Protein AF-A0A6C0L9A8-F1 (afdb_monomer_lite)

Radius of gyration: 15.11 Å; chains: 1; bounding box: 34×36×37 Å

Structure (mmCIF, N/CA/C/O backbone):
data_AF-A0A6C0L9A8-F1
#
_entry.id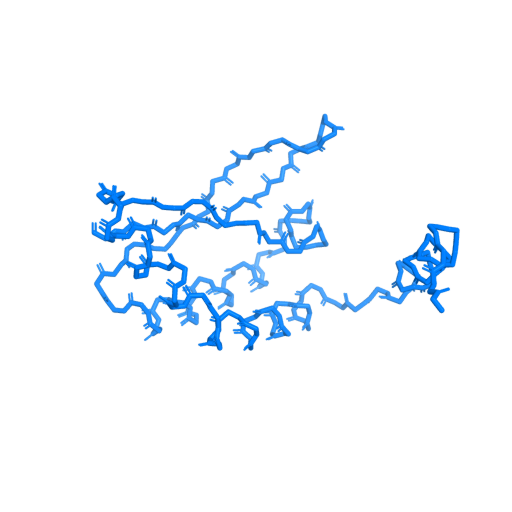   AF-A0A6C0L9A8-F1
#
loop_
_atom_site.group_PDB
_atom_site.id
_atom_site.type_symbol
_atom_site.label_atom_id
_atom_site.label_alt_id
_atom_site.label_comp_id
_atom_site.label_asym_id
_atom_site.label_entity_id
_atom_site.label_seq_id
_atom_site.pdbx_PDB_ins_code
_atom_site.Cartn_x
_atom_site.Cartn_y
_atom_site.Cartn_z
_atom_site.occupancy
_atom_site.B_iso_or_equiv
_atom_site.auth_seq_id
_atom_site.auth_comp_id
_atom_site.auth_asym_id
_atom_site.auth_atom_id
_atom_site.pdbx_PDB_model_num
ATOM 1 N N . MET A 1 1 ? 1.595 28.000 -14.868 1.00 50.44 1 MET A N 1
ATOM 2 C CA . MET A 1 1 ? 0.606 26.902 -14.863 1.00 50.44 1 MET A CA 1
ATOM 3 C C . MET A 1 1 ? 1.173 25.842 -15.790 1.00 50.44 1 MET A C 1
ATOM 5 O O . MET A 1 1 ? 1.415 26.185 -16.938 1.00 50.44 1 MET A O 1
ATOM 9 N N . LEU A 1 2 ? 1.516 24.651 -15.292 1.00 57.09 2 LEU A N 1
ATOM 10 C CA . LEU A 1 2 ? 2.045 23.572 -16.140 1.00 57.09 2 LEU A CA 1
ATOM 11 C C . LEU A 1 2 ? 0.894 23.005 -16.973 1.00 57.09 2 LEU A C 1
ATOM 13 O O . LEU A 1 2 ? -0.166 22.707 -16.418 1.00 57.09 2 LEU A O 1
ATOM 17 N N . ASN A 1 3 ? 1.074 22.910 -18.288 1.00 77.62 3 ASN A N 1
ATOM 18 C CA . ASN A 1 3 ? 0.064 22.342 -19.176 1.00 77.62 3 ASN A CA 1
ATOM 19 C C . ASN A 1 3 ? 0.181 20.799 -19.211 1.00 77.62 3 ASN A C 1
ATOM 21 O O . ASN A 1 3 ? 1.115 20.204 -18.669 1.00 77.62 3 ASN A O 1
ATOM 25 N N . ALA A 1 4 ? -0.792 20.122 -19.826 1.00 73.06 4 ALA A N 1
ATOM 26 C CA . ALA A 1 4 ? -0.825 18.657 -19.882 1.00 73.06 4 ALA A CA 1
ATOM 27 C C . ALA A 1 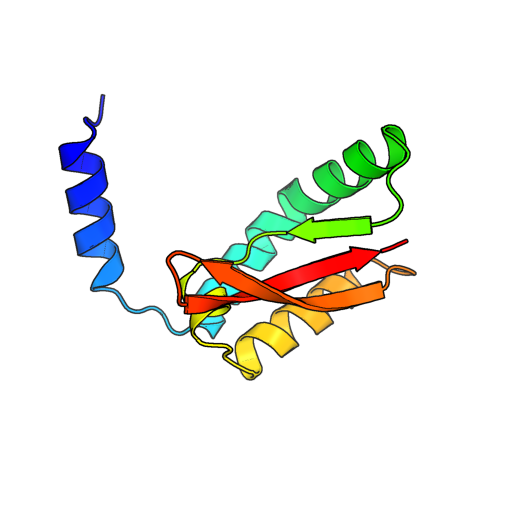4 ? 0.380 18.038 -20.624 1.00 73.06 4 ALA A C 1
ATOM 29 O O . ALA A 1 4 ? 0.711 16.874 -20.403 1.00 73.06 4 ALA A O 1
ATOM 30 N N . GLU A 1 5 ? 1.034 18.798 -21.498 1.00 74.88 5 GLU A N 1
ATOM 31 C CA . GLU A 1 5 ? 2.204 18.375 -22.266 1.00 74.88 5 GLU A CA 1
ATOM 32 C C . GLU A 1 5 ? 3.495 18.509 -21.443 1.00 74.88 5 GLU A C 1
ATOM 34 O O . GLU A 1 5 ? 4.323 17.595 -21.442 1.00 74.88 5 GLU A O 1
ATOM 39 N N . ASP A 1 6 ? 3.601 19.561 -20.630 1.00 73.88 6 ASP A N 1
ATOM 40 C CA . ASP A 1 6 ? 4.670 19.739 -19.646 1.00 73.88 6 ASP A CA 1
ATOM 41 C C . ASP A 1 6 ? 4.634 18.612 -18.605 1.00 73.88 6 ASP A C 1
ATOM 43 O O . ASP A 1 6 ? 5.659 18.003 -18.303 1.00 73.88 6 ASP A O 1
ATOM 47 N N . LEU A 1 7 ? 3.438 18.257 -18.116 1.00 65.12 7 LEU A N 1
ATOM 48 C CA . LEU A 1 7 ? 3.249 17.134 -17.189 1.00 65.12 7 LEU A CA 1
ATOM 49 C C . LEU A 1 7 ? 3.640 15.794 -17.820 1.00 65.12 7 LEU A C 1
ATOM 51 O O . LEU A 1 7 ? 4.282 14.971 -17.173 1.00 65.12 7 LEU A O 1
ATOM 55 N N . ARG A 1 8 ? 3.305 15.569 -19.097 1.00 66.69 8 ARG A N 1
ATOM 56 C CA . ARG A 1 8 ? 3.736 14.364 -19.826 1.00 66.69 8 ARG A CA 1
ATOM 57 C C . ARG A 1 8 ? 5.248 14.312 -20.005 1.00 66.69 8 ARG A C 1
ATOM 59 O O . ARG A 1 8 ? 5.816 13.226 -19.960 1.00 66.69 8 ARG A O 1
ATOM 66 N N . THR A 1 9 ? 5.888 15.456 -20.211 1.00 67.25 9 THR A N 1
ATOM 67 C CA . THR A 1 9 ? 7.337 15.551 -20.416 1.00 67.25 9 THR A CA 1
ATOM 68 C C . THR A 1 9 ? 8.091 15.320 -19.112 1.00 67.25 9 THR A C 1
ATOM 70 O O . THR A 1 9 ? 9.023 14.522 -19.091 1.00 67.25 9 THR A O 1
ATOM 73 N N . ILE A 1 10 ? 7.625 15.914 -18.011 1.00 62.91 10 ILE A N 1
ATOM 74 C CA . ILE A 1 10 ? 8.142 15.658 -16.661 1.00 62.91 10 ILE A CA 1
ATOM 75 C C . ILE A 1 10 ? 7.954 14.183 -16.291 1.00 62.91 10 ILE A C 1
ATOM 77 O O . ILE A 1 10 ? 8.899 13.541 -15.847 1.00 62.91 10 ILE A O 1
ATOM 81 N N . ASN A 1 11 ? 6.778 13.606 -16.555 1.00 57.78 11 ASN A N 1
ATOM 82 C CA . ASN A 1 11 ? 6.536 12.186 -16.293 1.00 57.78 11 ASN A CA 1
ATOM 83 C C . ASN A 1 11 ? 7.428 11.273 -17.144 1.00 57.78 11 ASN A C 1
ATOM 85 O O . ASN A 1 11 ? 7.893 10.257 -16.645 1.00 57.78 11 ASN A O 1
ATOM 89 N N . LYS A 1 12 ? 7.709 11.624 -18.406 1.00 55.41 12 LYS A N 1
ATOM 90 C CA . LYS A 1 12 ? 8.649 10.869 -19.252 1.00 55.41 12 LYS A CA 1
ATOM 91 C C . LYS A 1 12 ? 10.099 10.992 -18.783 1.00 55.41 12 LYS A C 1
ATOM 93 O O . LYS A 1 12 ? 10.828 10.012 -18.868 1.00 55.41 12 LYS A O 1
ATOM 98 N N . ALA A 1 13 ? 10.509 12.169 -18.311 1.00 52.84 13 ALA A N 1
ATOM 99 C CA . ALA A 1 13 ? 11.844 12.390 -17.761 1.00 52.84 13 ALA A CA 1
ATOM 100 C C . ALA A 1 13 ? 12.039 11.626 -16.441 1.00 52.84 13 ALA A C 1
ATOM 102 O O . ALA A 1 13 ? 13.059 10.970 -16.271 1.00 52.84 13 ALA A O 1
ATOM 103 N N . ASN A 1 14 ? 11.029 11.619 -15.567 1.00 54.91 14 ASN A N 1
ATOM 104 C CA . ASN A 1 14 ? 11.043 10.847 -14.323 1.00 54.91 14 ASN A CA 1
ATOM 105 C C . ASN A 1 14 ? 10.934 9.335 -14.571 1.00 54.91 14 ASN A C 1
ATOM 107 O O . ASN A 1 14 ? 11.551 8.560 -13.859 1.00 54.91 14 ASN A O 1
ATOM 111 N N . ALA A 1 15 ? 10.216 8.897 -15.610 1.00 51.59 15 ALA A N 1
ATOM 112 C CA . ALA A 1 15 ? 10.156 7.482 -15.989 1.00 51.59 15 ALA A CA 1
ATOM 113 C C . ALA A 1 15 ? 11.499 6.927 -16.510 1.00 51.59 15 ALA A C 1
ATOM 115 O O . ALA A 1 15 ? 11.663 5.711 -16.586 1.00 51.59 15 ALA A O 1
ATOM 116 N N . ALA A 1 16 ? 12.445 7.795 -16.891 1.00 51.47 16 ALA A N 1
ATOM 117 C CA . ALA A 1 16 ? 13.813 7.406 -17.236 1.00 51.47 16 ALA A CA 1
ATOM 118 C C . ALA A 1 16 ? 14.736 7.323 -16.004 1.00 51.47 16 ALA A C 1
ATOM 120 O O . ALA A 1 16 ? 15.813 6.736 -16.094 1.00 51.47 16 ALA A O 1
ATOM 121 N N . ASP A 1 17 ? 14.308 7.880 -14.868 1.00 50.03 17 ASP A N 1
ATOM 122 C CA . ASP A 1 17 ? 14.984 7.792 -13.579 1.00 50.03 17 ASP A CA 1
ATOM 123 C C . ASP A 1 17 ? 14.373 6.610 -12.816 1.00 50.03 17 ASP A C 1
ATOM 125 O O . ASP A 1 17 ? 13.436 6.740 -12.030 1.00 50.03 17 ASP A O 1
ATOM 129 N N . THR A 1 18 ? 14.815 5.395 -13.144 1.00 60.38 18 THR A N 1
ATOM 130 C CA . THR A 1 18 ? 14.305 4.185 -12.493 1.00 60.38 18 THR A CA 1
ATOM 131 C C . THR A 1 18 ? 14.894 4.083 -11.091 1.00 60.38 18 THR A C 1
ATOM 133 O O . THR A 1 18 ? 15.863 3.351 -10.871 1.00 60.38 18 THR A O 1
ATOM 136 N N . SER A 1 19 ? 14.325 4.818 -10.135 1.00 65.38 19 SER A N 1
ATOM 137 C CA . SER A 1 19 ? 14.562 4.526 -8.725 1.00 65.38 19 SER A CA 1
ATOM 138 C C . SER A 1 19 ? 14.188 3.059 -8.465 1.00 65.38 19 SER A C 1
ATOM 140 O O . SER A 1 19 ? 13.149 2.596 -8.951 1.00 65.38 19 SER A O 1
ATOM 142 N N . PRO A 1 20 ? 15.017 2.294 -7.739 1.00 81.62 20 PRO A N 1
ATOM 143 C CA . PRO A 1 20 ? 14.676 0.941 -7.332 1.00 81.62 20 PRO A CA 1
ATOM 144 C C . PRO A 1 20 ? 13.288 0.890 -6.665 1.00 81.62 20 PRO A C 1
ATOM 146 O O . PRO A 1 20 ? 12.949 1.806 -5.912 1.00 81.62 20 PRO A O 1
ATOM 149 N N . PRO A 1 21 ? 12.494 -0.182 -6.861 1.00 85.06 21 PRO A N 1
ATOM 150 C CA . PRO A 1 21 ? 11.181 -0.331 -6.221 1.00 85.06 21 PRO A CA 1
ATOM 151 C C . PRO A 1 21 ? 11.197 -0.124 -4.700 1.00 85.06 21 PRO A C 1
ATOM 153 O O . PRO A 1 21 ? 10.204 0.316 -4.124 1.00 85.06 21 PRO A O 1
ATOM 156 N N . LEU A 1 22 ? 12.331 -0.410 -4.054 1.00 88.38 22 LEU A N 1
ATOM 157 C CA . LEU A 1 22 ? 12.539 -0.201 -2.624 1.00 88.38 22 LEU A CA 1
ATOM 158 C C . LEU A 1 22 ? 12.513 1.288 -2.234 1.00 88.38 22 LEU A C 1
ATOM 160 O O . LEU A 1 22 ? 11.783 1.657 -1.319 1.00 88.38 22 LEU A O 1
ATOM 164 N N . ASP A 1 23 ? 13.231 2.146 -2.959 1.00 89.62 23 ASP A N 1
ATOM 165 C CA . ASP A 1 23 ? 13.294 3.589 -2.683 1.00 89.62 23 ASP A CA 1
ATOM 166 C C . ASP A 1 23 ? 11.920 4.240 -2.910 1.00 89.62 23 ASP A C 1
ATOM 168 O O . ASP A 1 23 ? 11.459 5.084 -2.136 1.00 89.62 23 ASP A O 1
ATOM 172 N N . ILE A 1 24 ? 11.211 3.784 -3.950 1.00 90.94 24 ILE A N 1
ATOM 173 C CA . ILE A 1 24 ? 9.831 4.198 -4.230 1.00 90.94 24 ILE A CA 1
ATOM 174 C C . ILE A 1 24 ? 8.907 3.775 -3.077 1.00 90.94 24 ILE A C 1
ATOM 176 O O . ILE A 1 24 ? 8.038 4.549 -2.665 1.00 90.94 24 ILE A O 1
ATOM 180 N N . ALA A 1 25 ? 9.098 2.572 -2.527 1.00 93.38 25 ALA A N 1
ATOM 181 C CA . ALA A 1 25 ? 8.298 2.067 -1.417 1.00 93.38 25 ALA A CA 1
ATOM 182 C C . ALA A 1 25 ? 8.517 2.887 -0.141 1.00 93.38 25 ALA A C 1
ATOM 184 O O . ALA A 1 25 ? 7.545 3.208 0.542 1.00 93.38 25 ALA A O 1
ATOM 185 N N . GLU A 1 26 ? 9.756 3.279 0.160 1.00 93.06 26 GLU A N 1
ATOM 186 C CA . GLU A 1 26 ? 10.073 4.158 1.291 1.00 93.06 26 GLU A CA 1
ATOM 187 C C . GLU A 1 26 ? 9.403 5.531 1.150 1.00 93.06 26 GLU A C 1
ATOM 189 O O . GLU A 1 26 ? 8.738 6.005 2.077 1.00 93.06 26 GLU A O 1
ATOM 194 N N . GLY A 1 27 ? 9.502 6.146 -0.033 1.00 92.12 27 GLY A N 1
ATOM 195 C CA . GLY A 1 27 ? 8.845 7.421 -0.317 1.00 92.12 27 GLY A CA 1
ATOM 196 C C . GLY A 1 27 ? 7.319 7.339 -0.209 1.00 92.12 27 GLY A C 1
ATOM 197 O O . GLY A 1 27 ? 6.678 8.219 0.378 1.00 92.12 27 GLY A O 1
ATOM 198 N N . TRP A 1 28 ? 6.724 6.263 -0.728 1.00 93.50 28 TRP A N 1
ATOM 199 C CA . T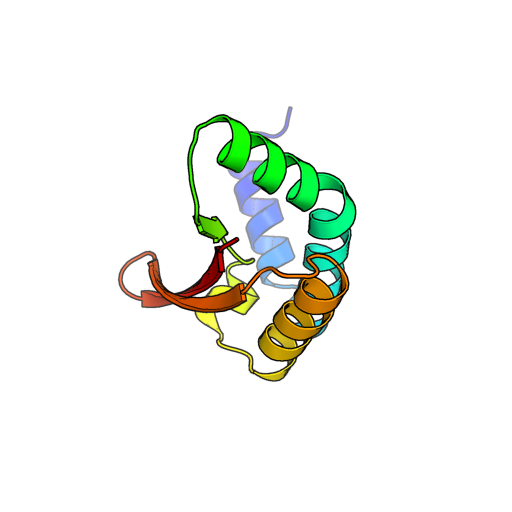RP A 1 28 ? 5.287 6.021 -0.623 1.00 93.50 28 TRP A CA 1
ATOM 200 C C . TRP A 1 28 ? 4.844 5.778 0.826 1.00 93.50 28 TRP A C 1
ATOM 202 O O . TRP A 1 28 ? 3.829 6.328 1.253 1.00 93.50 28 TRP A O 1
ATOM 212 N N . LEU A 1 29 ? 5.621 5.030 1.614 1.00 94.56 29 LEU A N 1
ATOM 213 C CA . LEU A 1 29 ? 5.344 4.793 3.033 1.00 94.56 29 LEU A CA 1
ATOM 214 C C . LEU A 1 29 ? 5.379 6.087 3.849 1.00 94.56 29 LEU A C 1
ATOM 216 O O . LEU A 1 29 ? 4.481 6.316 4.655 1.00 94.56 29 LEU A O 1
ATOM 220 N N . PHE A 1 30 ? 6.345 6.972 3.594 1.00 92.75 30 PHE A N 1
ATOM 221 C CA . PHE A 1 30 ? 6.398 8.288 4.237 1.00 92.75 30 PHE A CA 1
ATOM 222 C C . PHE A 1 30 ? 5.163 9.143 3.921 1.00 92.75 30 PHE A C 1
ATOM 224 O O . PHE A 1 30 ? 4.646 9.873 4.772 1.00 92.75 30 PHE A O 1
ATOM 231 N N . TRP A 1 31 ? 4.658 9.059 2.687 1.00 90.81 31 TRP A N 1
ATOM 232 C CA . TRP A 1 31 ? 3.390 9.687 2.327 1.00 90.81 31 TRP A CA 1
ATOM 233 C C . TRP A 1 31 ? 2.203 9.033 3.052 1.00 90.81 31 TRP A C 1
ATOM 235 O O . TRP A 1 31 ? 1.339 9.750 3.573 1.00 90.81 31 TRP A O 1
ATOM 245 N N . PHE A 1 32 ? 2.170 7.698 3.123 1.00 92.00 32 PHE A N 1
ATOM 246 C CA . PHE A 1 32 ? 1.095 6.947 3.766 1.00 92.00 32 PHE A CA 1
ATOM 247 C C . PHE A 1 32 ? 1.020 7.245 5.263 1.00 92.00 32 PHE A C 1
ATOM 249 O O . PHE A 1 32 ? -0.062 7.502 5.776 1.00 92.00 32 PHE A O 1
ATOM 256 N N . GLU A 1 33 ? 2.145 7.304 5.966 1.00 89.31 33 GLU A N 1
ATOM 257 C CA . GLU A 1 33 ? 2.178 7.643 7.391 1.00 89.31 33 GLU A CA 1
ATOM 258 C C . GLU A 1 33 ? 1.523 9.008 7.665 1.00 89.31 33 GLU A C 1
ATOM 260 O O . GLU A 1 33 ? 0.775 9.181 8.623 1.00 89.31 33 GLU A O 1
ATOM 265 N N . LYS A 1 34 ? 1.717 9.976 6.764 1.00 85.62 34 LYS A N 1
ATOM 266 C CA . LYS A 1 34 ? 1.155 11.325 6.913 1.00 85.62 34 LYS A CA 1
ATOM 267 C C . LYS A 1 34 ? -0.316 11.447 6.526 1.00 85.62 34 LYS A C 1
ATOM 269 O O . LYS A 1 34 ? -0.974 12.391 6.966 1.00 85.62 34 LYS A O 1
ATOM 274 N N . ARG A 1 35 ? -0.819 10.598 5.624 1.00 84.56 35 ARG A N 1
ATOM 275 C CA . ARG A 1 35 ? -2.1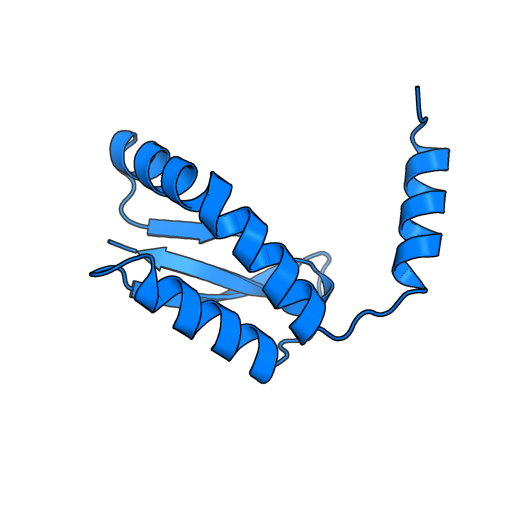44 10.786 4.992 1.00 84.56 35 ARG A CA 1
ATOM 276 C C . ARG A 1 35 ? -3.037 9.547 4.979 1.00 84.56 35 ARG A C 1
ATOM 278 O O . ARG A 1 35 ? -4.257 9.695 5.013 1.00 84.56 35 ARG A O 1
ATOM 285 N N . GLY A 1 36 ? -2.455 8.357 4.947 1.00 80.44 36 GLY A N 1
ATOM 286 C CA . GLY A 1 36 ? -3.143 7.069 4.898 1.00 80.44 36 GLY A CA 1
ATOM 287 C C . GLY A 1 36 ? -4.025 6.813 6.118 1.00 80.44 36 GLY A C 1
ATOM 288 O O . GLY A 1 36 ? -5.156 6.368 5.958 1.00 80.44 36 GLY A O 1
ATOM 289 N N . GLU A 1 37 ? -3.593 7.201 7.322 1.00 80.06 37 GLU A N 1
ATOM 290 C CA . GLU A 1 37 ? -4.413 7.034 8.533 1.00 80.06 37 GLU A CA 1
ATOM 291 C C . GLU A 1 37 ? -5.746 7.799 8.441 1.00 80.06 37 GLU A C 1
ATOM 293 O O . GLU A 1 37 ? -6.803 7.292 8.824 1.00 80.06 37 GLU A O 1
ATOM 298 N N . ARG A 1 38 ? -5.730 9.016 7.880 1.00 87.06 38 ARG A N 1
ATOM 299 C CA . ARG A 1 38 ? -6.955 9.795 7.665 1.00 87.06 38 ARG A CA 1
ATOM 300 C C . ARG A 1 38 ? -7.898 9.092 6.691 1.00 87.06 38 ARG A C 1
ATOM 302 O O . ARG A 1 38 ? -9.095 9.051 6.951 1.00 87.06 38 ARG A O 1
ATOM 309 N N . MET A 1 39 ? -7.363 8.532 5.609 1.00 87.50 39 MET A N 1
ATOM 310 C CA . MET A 1 39 ? -8.150 7.793 4.622 1.00 87.50 39 MET A CA 1
ATOM 311 C C . MET A 1 39 ? -8.858 6.588 5.256 1.00 87.50 39 MET A C 1
ATOM 313 O O . MET A 1 39 ? -10.046 6.392 5.014 1.00 87.50 39 MET A O 1
ATOM 317 N N . LEU A 1 40 ? -8.170 5.839 6.123 1.00 88.75 40 LEU A N 1
ATOM 318 C CA . LEU A 1 40 ? -8.761 4.711 6.852 1.00 88.75 40 LEU A CA 1
ATOM 319 C C . LEU A 1 40 ? -9.867 5.170 7.812 1.00 88.75 40 LEU A C 1
ATOM 321 O O . LEU A 1 40 ? -10.966 4.621 7.802 1.00 88.75 40 LEU A O 1
ATOM 325 N N . LYS A 1 41 ? -9.617 6.227 8.596 1.00 89.00 41 LYS A N 1
ATOM 326 C CA . LYS A 1 41 ? -10.622 6.799 9.511 1.00 89.00 41 LYS A CA 1
ATOM 327 C C . LYS A 1 41 ? -11.860 7.295 8.771 1.00 89.00 41 LYS A C 1
ATOM 329 O O . LYS A 1 41 ? -12.974 7.126 9.262 1.00 89.00 41 LYS A O 1
ATOM 334 N N . ASP A 1 42 ? -11.674 7.925 7.618 1.00 92.19 42 ASP A N 1
ATOM 335 C CA . ASP A 1 42 ? -12.778 8.430 6.810 1.00 92.19 42 ASP A CA 1
ATOM 336 C C . ASP A 1 42 ? -13.567 7.271 6.172 1.00 92.19 42 ASP A C 1
ATOM 338 O O . ASP A 1 42 ? -14.796 7.311 6.179 1.00 92.19 42 ASP A O 1
ATOM 342 N N . ALA A 1 43 ? -12.905 6.191 5.739 1.00 92.31 43 ALA A N 1
ATOM 343 C CA . ALA A 1 43 ? -13.581 4.984 5.258 1.00 92.31 43 ALA A CA 1
ATOM 344 C C . ALA A 1 43 ? -14.395 4.291 6.367 1.00 92.31 43 ALA A C 1
ATOM 346 O O . ALA A 1 43 ? -15.570 3.978 6.173 1.00 92.31 43 ALA A O 1
ATOM 347 N N . ALA A 1 44 ? -13.823 4.136 7.563 1.00 91.56 44 ALA A N 1
ATOM 348 C CA . ALA A 1 44 ? -14.521 3.549 8.705 1.00 91.56 44 ALA A CA 1
ATOM 349 C C . ALA A 1 44 ? -15.766 4.362 9.110 1.00 91.56 44 ALA A C 1
ATOM 351 O O . ALA A 1 44 ? -16.822 3.794 9.384 1.0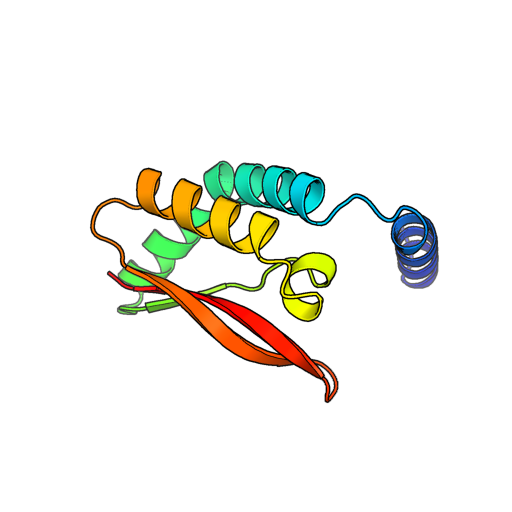0 91.56 44 ALA A O 1
ATOM 352 N N . LYS A 1 45 ? -15.693 5.702 9.081 1.00 94.56 45 LYS A N 1
ATOM 353 C CA . LYS A 1 45 ? -16.855 6.582 9.335 1.00 94.56 45 LYS A CA 1
ATOM 354 C C . LYS A 1 45 ? -17.981 6.409 8.318 1.00 94.56 45 LYS A C 1
ATOM 356 O O . LYS A 1 45 ? -19.135 6.661 8.651 1.00 94.56 45 LYS A O 1
ATOM 361 N N . LEU A 1 46 ? -17.648 6.014 7.092 1.00 95.56 46 LEU A N 1
ATOM 362 C CA . LEU A 1 46 ? -18.615 5.724 6.034 1.00 95.56 46 LEU A CA 1
ATOM 363 C C . LEU A 1 46 ? -19.173 4.293 6.117 1.00 95.56 46 LEU A C 1
ATOM 365 O O . LEU A 1 46 ? -20.011 3.927 5.298 1.00 95.56 46 LEU A O 1
ATOM 369 N N . GLY A 1 47 ? -18.749 3.504 7.110 1.00 94.81 47 GLY A N 1
ATOM 370 C CA . GLY A 1 47 ? -19.222 2.139 7.336 1.00 94.81 47 GLY A CA 1
ATOM 371 C C . GLY A 1 47 ? -18.476 1.069 6.541 1.00 94.81 47 GLY A C 1
ATOM 372 O O . GLY A 1 47 ? -18.926 -0.073 6.516 1.00 94.81 47 GLY A O 1
ATOM 373 N N . TYR A 1 48 ? -17.353 1.408 5.900 1.00 96.19 48 TYR A N 1
ATOM 374 C CA . TYR A 1 48 ? -16.498 0.408 5.262 1.00 96.19 48 TYR A CA 1
ATOM 375 C C . TYR A 1 48 ? -15.710 -0.385 6.313 1.00 96.19 48 TYR A C 1
ATOM 377 O O . TYR A 1 48 ? -15.310 0.154 7.348 1.00 96.19 48 TYR A O 1
ATOM 385 N N . THR A 1 49 ? -15.469 -1.661 6.020 1.00 94.50 49 THR A N 1
ATOM 386 C CA . THR A 1 49 ? -14.663 -2.589 6.838 1.00 94.50 49 THR A CA 1
ATOM 387 C C . THR A 1 49 ? -13.325 -2.931 6.182 1.00 94.50 49 THR A C 1
ATOM 389 O O . THR A 1 49 ? -12.467 -3.575 6.780 1.00 94.50 49 THR A O 1
ATOM 392 N N . GLU A 1 50 ? -13.146 -2.516 4.930 1.00 94.69 50 GLU A N 1
ATOM 393 C CA . GLU A 1 50 ? -11.963 -2.787 4.128 1.00 94.69 50 GLU A CA 1
ATOM 394 C C . GLU A 1 50 ? -11.727 -1.684 3.098 1.00 94.69 50 GLU A C 1
ATOM 396 O O . GLU A 1 50 ? -12.635 -0.925 2.743 1.00 94.69 50 GLU A O 1
ATOM 401 N N . LEU A 1 51 ? -10.488 -1.592 2.622 1.00 93.62 51 LEU A N 1
ATOM 402 C CA . LEU A 1 51 ? -10.080 -0.633 1.612 1.00 93.62 51 LEU A CA 1
ATOM 403 C C . LEU A 1 51 ? -8.944 -1.195 0.749 1.00 93.62 51 LEU A C 1
ATOM 405 O O . LEU A 1 51 ? -7.970 -1.756 1.256 1.00 93.62 51 LEU A O 1
ATOM 409 N N . ALA A 1 52 ? -9.063 -0.990 -0.563 1.00 93.19 52 ALA A N 1
ATOM 410 C CA . ALA A 1 52 ? -7.998 -1.233 -1.528 1.00 93.19 52 ALA A CA 1
ATOM 411 C C . ALA 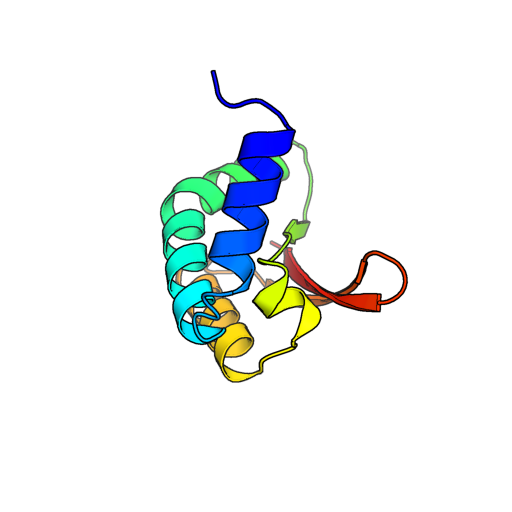A 1 52 ? -7.298 0.091 -1.876 1.00 93.19 52 ALA A C 1
ATOM 413 O O . ALA A 1 52 ? -7.949 1.053 -2.286 1.00 93.19 52 ALA A O 1
ATOM 414 N N . VAL A 1 53 ? -5.979 0.147 -1.695 1.00 91.50 53 VAL A N 1
ATOM 415 C CA . VAL A 1 53 ? -5.136 1.318 -1.967 1.00 91.50 53 VAL A CA 1
ATOM 416 C C . VAL A 1 53 ? -4.251 1.039 -3.172 1.00 91.50 53 VAL A C 1
ATOM 418 O O . VAL A 1 53 ? -3.613 -0.014 -3.265 1.00 91.50 53 VAL A O 1
ATOM 421 N N . ASP A 1 54 ? -4.160 2.021 -4.061 1.00 91.31 54 ASP A N 1
ATOM 422 C CA . ASP A 1 54 ? -3.228 1.970 -5.180 1.00 91.31 54 ASP A CA 1
ATOM 423 C C . ASP A 1 54 ? -1.790 2.176 -4.700 1.00 91.31 54 ASP A C 1
ATOM 425 O O . ASP A 1 54 ? -1.475 3.103 -3.945 1.00 91.31 54 ASP A O 1
ATOM 429 N N . LEU A 1 55 ? -0.911 1.298 -5.172 1.00 93.12 55 LEU A N 1
ATOM 430 C CA . LEU A 1 55 ? 0.531 1.459 -5.052 1.00 93.12 55 LEU A CA 1
ATOM 431 C C . LEU A 1 55 ? 1.063 2.243 -6.264 1.00 93.12 55 LEU A C 1
ATOM 433 O O . LEU A 1 55 ? 0.414 2.263 -7.315 1.00 93.12 55 LEU A O 1
ATOM 437 N N . PRO A 1 56 ? 2.252 2.863 -6.162 1.00 92.19 56 PRO A N 1
ATOM 438 C CA . PRO A 1 56 ? 2.967 3.380 -7.325 1.00 92.19 56 PRO A CA 1
ATOM 439 C C . PRO A 1 56 ? 3.084 2.295 -8.396 1.00 92.19 56 PRO A C 1
ATOM 441 O O . PRO A 1 56 ? 3.336 1.133 -8.068 1.00 92.19 56 PRO A O 1
ATOM 444 N N . ILE A 1 57 ? 2.890 2.654 -9.666 1.00 89.06 57 ILE A N 1
ATOM 445 C CA . ILE A 1 57 ? 2.770 1.680 -10.761 1.00 89.06 57 ILE A CA 1
ATOM 446 C C . ILE A 1 57 ? 4.039 0.834 -10.925 1.00 89.06 57 ILE A C 1
ATOM 448 O O . ILE A 1 57 ? 3.970 -0.335 -11.299 1.00 89.06 57 ILE A O 1
ATOM 452 N N . GLU A 1 58 ? 5.188 1.402 -10.574 1.00 89.81 58 GLU A N 1
ATOM 453 C CA . GLU A 1 58 ? 6.498 0.763 -10.572 1.00 89.81 58 GLU A CA 1
ATOM 454 C C . GLU A 1 58 ? 6.568 -0.390 -9.564 1.00 89.81 58 GLU A C 1
ATOM 456 O O . GLU A 1 58 ? 7.221 -1.394 -9.828 1.00 89.81 58 GLU A O 1
ATOM 461 N N . ILE A 1 59 ? 5.865 -0.287 -8.433 1.00 91.50 59 ILE A N 1
ATOM 462 C CA . ILE A 1 59 ? 5.745 -1.358 -7.431 1.00 91.50 59 ILE A CA 1
ATOM 463 C C . ILE A 1 59 ? 4.595 -2.291 -7.816 1.00 91.50 59 ILE A C 1
ATOM 465 O O . ILE A 1 59 ? 4.771 -3.508 -7.872 1.00 91.50 59 ILE A O 1
ATOM 469 N N . ALA A 1 60 ? 3.433 -1.710 -8.129 1.00 93.00 60 ALA A N 1
ATOM 470 C CA . ALA A 1 60 ? 2.205 -2.433 -8.428 1.00 93.00 60 ALA A CA 1
ATOM 471 C C . ALA A 1 60 ? 2.390 -3.421 -9.589 1.00 93.00 60 ALA A C 1
ATOM 473 O O . ALA A 1 60 ? 1.950 -4.564 -9.498 1.00 93.00 60 ALA A O 1
ATOM 474 N N . GLY A 1 61 ? 3.062 -2.989 -10.660 1.00 91.00 61 GLY A N 1
ATOM 475 C CA . GLY A 1 61 ? 3.286 -3.789 -11.863 1.00 91.00 61 GLY A CA 1
ATOM 476 C C . GLY A 1 61 ? 4.556 -4.642 -11.849 1.00 91.00 61 GLY A C 1
ATOM 477 O O . GLY A 1 61 ? 4.663 -5.558 -12.661 1.00 91.00 61 GLY A O 1
ATOM 478 N N . SER A 1 62 ? 5.524 -4.371 -10.965 1.00 90.12 62 SER A N 1
ATOM 479 C CA . SER A 1 62 ? 6.750 -5.185 -10.874 1.00 90.12 62 SER A CA 1
ATOM 480 C C . SER A 1 62 ? 6.594 -6.406 -9.976 1.00 90.12 62 SER A C 1
ATOM 482 O O . SER A 1 62 ? 7.365 -7.354 -10.117 1.00 90.12 62 SER A O 1
ATOM 484 N N . PHE A 1 63 ? 5.623 -6.384 -9.055 1.00 89.62 63 PHE A N 1
ATOM 485 C CA . PHE A 1 63 ? 5.478 -7.395 -8.005 1.00 89.62 63 PHE A CA 1
ATOM 486 C C . PHE A 1 63 ? 6.788 -7.613 -7.223 1.00 89.62 63 PHE A C 1
ATOM 488 O O . PHE A 1 63 ? 7.081 -8.724 -6.771 1.00 89.62 63 PHE A O 1
ATOM 495 N N . ASP A 1 64 ? 7.594 -6.556 -7.065 1.00 91.75 64 ASP A N 1
ATOM 496 C CA . ASP A 1 64 ? 8.880 -6.639 -6.380 1.00 91.75 64 ASP A CA 1
ATOM 497 C C . ASP A 1 64 ? 8.688 -7.067 -4.920 1.00 91.75 64 ASP A C 1
ATOM 499 O O . ASP A 1 64 ? 8.173 -6.337 -4.069 1.00 91.75 64 ASP A O 1
ATOM 503 N N . ARG A 1 65 ? 9.088 -8.306 -4.623 1.00 92.19 65 ARG A N 1
ATOM 504 C CA . ARG A 1 65 ? 8.839 -8.924 -3.321 1.00 92.19 65 ARG A CA 1
ATOM 505 C C . ARG A 1 65 ? 9.490 -8.153 -2.163 1.00 92.19 65 ARG A C 1
ATOM 507 O O . ARG A 1 65 ? 8.811 -7.998 -1.148 1.00 92.19 65 ARG A O 1
ATOM 514 N N . PRO A 1 66 ? 10.753 -7.687 -2.248 1.00 93.38 66 PRO A N 1
ATOM 515 C CA . PRO A 1 66 ? 11.344 -6.842 -1.212 1.00 93.38 66 PRO A CA 1
ATOM 516 C C . PRO A 1 66 ? 10.516 -5.589 -0.899 1.00 93.38 66 PRO A C 1
ATOM 518 O O . PRO A 1 66 ? 10.203 -5.362 0.272 1.00 93.38 66 PRO A O 1
ATOM 521 N N . ALA A 1 67 ? 10.101 -4.830 -1.918 1.00 93.75 67 ALA A N 1
ATOM 522 C CA . ALA A 1 67 ? 9.282 -3.631 -1.751 1.00 93.75 67 ALA A CA 1
ATOM 523 C C . ALA A 1 67 ? 7.914 -3.943 -1.122 1.00 93.75 67 ALA A C 1
ATOM 525 O O . ALA A 1 67 ? 7.506 -3.297 -0.155 1.00 93.75 67 ALA A O 1
ATOM 526 N N . LEU A 1 68 ? 7.227 -4.984 -1.602 1.00 94.81 68 LEU A N 1
ATOM 527 C CA . LEU A 1 68 ? 5.934 -5.406 -1.052 1.00 94.81 68 LEU A CA 1
ATOM 528 C C . LEU A 1 68 ? 6.048 -5.865 0.408 1.00 94.81 68 LEU A C 1
ATOM 530 O O . LEU A 1 68 ? 5.208 -5.528 1.243 1.00 94.81 68 LEU A O 1
ATOM 534 N N . VAL A 1 69 ? 7.106 -6.605 0.752 1.00 95.50 69 VAL A N 1
ATOM 535 C CA . VAL A 1 69 ? 7.357 -7.035 2.135 1.00 95.50 69 VAL A CA 1
ATOM 536 C C . VAL A 1 69 ? 7.655 -5.841 3.040 1.00 95.50 69 VAL A C 1
ATOM 538 O O . VAL A 1 69 ? 7.167 -5.819 4.171 1.00 95.50 69 VAL A O 1
ATOM 541 N N . LEU A 1 70 ? 8.427 -4.858 2.568 1.00 96.00 70 LEU A N 1
ATOM 542 C CA . LEU A 1 70 ? 8.681 -3.619 3.303 1.00 96.00 70 LEU A CA 1
ATOM 543 C C . LEU A 1 70 ? 7.365 -2.889 3.593 1.00 96.00 70 LEU A C 1
ATOM 545 O O . LEU A 1 70 ? 7.075 -2.607 4.754 1.00 96.00 70 LEU A O 1
ATOM 549 N N . ILE A 1 71 ? 6.534 -2.676 2.568 1.00 95.81 71 ILE A N 1
ATOM 550 C CA . ILE A 1 71 ? 5.223 -2.030 2.710 1.00 95.81 71 ILE A CA 1
ATOM 551 C C . ILE A 1 71 ? 4.362 -2.770 3.731 1.00 95.81 71 ILE A C 1
ATOM 553 O O . ILE A 1 71 ? 3.888 -2.170 4.694 1.00 95.81 71 ILE A O 1
ATOM 557 N N . GLN A 1 72 ? 4.199 -4.085 3.571 1.00 95.56 72 GLN A N 1
ATOM 558 C CA . GLN A 1 72 ? 3.352 -4.876 4.459 1.00 95.56 72 GLN A CA 1
ATOM 559 C C . GLN A 1 72 ? 3.835 -4.827 5.912 1.00 95.56 72 GLN A C 1
ATOM 561 O O . GLN A 1 72 ? 3.022 -4.664 6.820 1.00 95.56 72 GLN A O 1
ATOM 566 N N . LYS A 1 73 ? 5.143 -4.982 6.150 1.00 95.19 73 LYS A N 1
ATOM 567 C CA . LYS A 1 73 ? 5.704 -4.968 7.507 1.00 95.19 73 LYS A CA 1
ATOM 568 C C . LYS A 1 73 ? 5.531 -3.609 8.172 1.00 95.19 73 LYS A C 1
ATOM 570 O O . LYS A 1 73 ? 5.077 -3.563 9.312 1.00 95.19 73 LYS A O 1
ATOM 575 N N . THR A 1 74 ? 5.857 -2.531 7.465 1.00 94.81 74 THR A N 1
ATOM 576 C CA . THR A 1 74 ? 5.737 -1.171 7.999 1.00 94.81 74 THR A CA 1
ATOM 577 C C . THR A 1 74 ? 4.285 -0.847 8.324 1.00 94.81 74 THR A C 1
ATOM 579 O O . THR A 1 74 ? 3.986 -0.406 9.430 1.00 94.81 74 THR A O 1
ATOM 582 N N . LEU A 1 75 ? 3.356 -1.154 7.416 1.00 94.31 75 LEU A N 1
ATOM 583 C CA . LEU A 1 75 ? 1.936 -0.894 7.640 1.00 94.31 75 LEU A CA 1
ATOM 584 C C . LEU A 1 75 ? 1.337 -1.738 8.762 1.00 94.31 75 LEU A C 1
ATOM 586 O O . LEU A 1 75 ? 0.530 -1.214 9.515 1.00 94.31 75 LEU A O 1
ATOM 590 N N . ARG A 1 76 ? 1.752 -2.998 8.936 1.00 92.75 76 ARG A N 1
ATOM 591 C CA . ARG A 1 76 ? 1.343 -3.794 10.108 1.00 92.75 76 ARG A CA 1
ATOM 592 C C . ARG A 1 76 ? 1.811 -3.181 11.426 1.00 92.75 76 ARG A C 1
ATOM 594 O O . ARG A 1 76 ? 1.120 -3.323 12.423 1.00 92.75 76 ARG A O 1
ATOM 601 N N . GLY A 1 77 ? 2.968 -2.518 11.435 1.00 90.88 77 GLY A N 1
ATOM 602 C CA . GLY A 1 77 ? 3.442 -1.783 12.609 1.00 90.88 77 GLY A CA 1
ATOM 603 C C . GLY A 1 77 ? 2.646 -0.502 12.878 1.00 90.88 77 GLY A C 1
ATOM 604 O O . GLY A 1 77 ? 2.436 -0.151 14.033 1.00 90.88 77 GLY A O 1
ATOM 605 N N . LEU A 1 78 ? 2.196 0.184 11.823 1.00 90.38 78 LEU A N 1
ATOM 606 C CA . LEU A 1 78 ? 1.417 1.424 11.929 1.00 90.38 78 LEU A CA 1
ATOM 607 C C . LEU A 1 78 ? -0.074 1.184 12.214 1.00 90.38 78 LEU A C 1
ATOM 609 O O . LEU A 1 78 ? -0.717 2.003 12.863 1.00 90.38 78 LEU A O 1
ATOM 613 N N . LEU A 1 79 ? -0.627 0.086 11.701 1.00 90.88 79 LEU A N 1
ATOM 614 C CA . LEU A 1 79 ? -2.052 -0.238 11.710 1.00 90.88 79 LEU A CA 1
ATOM 615 C C . LEU A 1 79 ? -2.308 -1.467 12.584 1.00 90.88 79 LEU A C 1
ATOM 617 O O . LEU A 1 79 ? -2.702 -2.526 12.090 1.00 90.88 79 LEU A O 1
ATOM 621 N N . ASP A 1 80 ? -2.046 -1.334 13.882 1.00 87.44 80 ASP A N 1
ATOM 622 C CA . ASP A 1 80 ? -2.240 -2.437 14.821 1.00 87.44 80 ASP A CA 1
ATOM 623 C C . ASP A 1 80 ? -3.693 -2.946 14.797 1.00 87.44 80 ASP A C 1
ATOM 625 O O . ASP A 1 80 ? -4.648 -2.172 14.702 1.00 87.44 80 ASP A O 1
ATOM 629 N N . GLY A 1 81 ? -3.854 -4.269 14.821 1.00 87.44 81 GLY A N 1
ATOM 630 C CA . GLY A 1 81 ? -5.147 -4.945 14.682 1.00 87.44 81 GLY A CA 1
ATOM 631 C C . GLY A 1 81 ? -5.728 -5.007 13.261 1.00 87.44 81 GLY A C 1
ATOM 632 O O . GLY A 1 81 ? -6.677 -5.758 13.051 1.00 87.44 81 GLY A O 1
ATOM 633 N N . CYS A 1 82 ? -5.160 -4.303 12.275 1.00 91.75 82 CYS A N 1
ATOM 634 C CA . CYS A 1 82 ? -5.613 -4.394 10.885 1.00 91.75 82 CYS A CA 1
ATOM 635 C C . CYS A 1 82 ? -4.949 -5.568 10.151 1.00 91.75 82 CYS A C 1
ATOM 637 O O . CYS A 1 82 ? -3.753 -5.844 10.296 1.00 91.75 82 CYS A O 1
ATOM 639 N N . PHE A 1 83 ? -5.699 -6.225 9.268 1.00 94.94 83 PHE A N 1
ATOM 640 C CA . PHE A 1 83 ? -5.104 -7.094 8.261 1.00 94.94 83 PHE A CA 1
ATOM 641 C C . PHE A 1 83 ? -4.514 -6.236 7.142 1.00 94.94 83 PHE A C 1
ATOM 643 O O . PHE A 1 83 ? -5.166 -5.330 6.635 1.00 94.94 83 PHE A O 1
ATOM 650 N N . VAL A 1 84 ? -3.282 -6.554 6.741 1.00 96.06 84 VAL A N 1
ATOM 651 C CA . VAL A 1 84 ? -2.590 -5.905 5.623 1.00 96.06 84 VAL A CA 1
ATOM 652 C C . VAL A 1 84 ? -2.079 -6.979 4.671 1.00 96.06 84 VAL A C 1
ATOM 654 O O . VAL A 1 84 ? -1.252 -7.827 5.050 1.00 96.06 84 VAL A O 1
ATOM 657 N N . GLY A 1 85 ? -2.560 -6.932 3.435 1.00 95.94 85 GLY A N 1
ATOM 658 C CA . GLY A 1 85 ? -2.250 -7.883 2.375 1.00 95.94 85 GLY A CA 1
ATOM 659 C C . GLY A 1 85 ? -2.193 -7.224 1.003 1.00 95.94 85 GLY A C 1
ATOM 660 O O . GLY A 1 85 ? -2.272 -6.007 0.877 1.00 95.94 85 GLY A O 1
ATOM 661 N N . PHE A 1 86 ? -2.052 -8.051 -0.026 1.00 96.62 86 PHE A N 1
ATOM 662 C CA . PHE A 1 86 ? -2.092 -7.612 -1.414 1.00 96.62 86 PHE A CA 1
ATOM 663 C C . PHE A 1 86 ? -3.112 -8.445 -2.173 1.00 96.62 86 PHE A C 1
ATOM 665 O O . PHE A 1 86 ? -3.233 -9.646 -1.928 1.00 96.62 86 PHE A O 1
ATOM 672 N N . VAL A 1 87 ? -3.824 -7.798 -3.084 1.00 95.19 87 VAL A N 1
ATOM 673 C CA . VAL A 1 87 ? -4.758 -8.433 -4.014 1.00 95.19 87 VAL A CA 1
ATOM 674 C C . VAL A 1 87 ? -4.302 -8.164 -5.440 1.00 95.19 87 VAL A C 1
ATOM 676 O O . VAL A 1 87 ? -3.679 -7.136 -5.712 1.00 95.19 87 VAL A O 1
ATOM 679 N N . GLU A 1 88 ? -4.574 -9.106 -6.335 1.00 93.88 88 GLU A N 1
ATOM 680 C CA . GLU A 1 88 ? -4.317 -8.942 -7.764 1.00 93.88 88 GLU A CA 1
ATOM 681 C C . GLU A 1 88 ? -5.474 -8.170 -8.412 1.00 93.88 88 GLU A C 1
ATOM 683 O O . GLU A 1 88 ? -6.637 -8.381 -8.069 1.00 93.88 88 GLU A O 1
ATOM 688 N N . ASP A 1 89 ? -5.140 -7.260 -9.320 1.00 93.38 89 ASP A N 1
ATOM 689 C CA . ASP A 1 89 ? -6.067 -6.441 -10.102 1.00 93.38 89 ASP A CA 1
ATOM 690 C C . ASP A 1 89 ? -5.474 -6.219 -11.509 1.00 93.38 89 ASP A C 1
ATOM 692 O O . ASP A 1 89 ? -4.398 -6.730 -11.833 1.00 93.38 89 ASP A O 1
ATOM 696 N N . GLU A 1 90 ? -6.146 -5.445 -12.356 1.00 92.50 90 GLU A N 1
ATOM 697 C CA . GLU A 1 90 ? -5.717 -5.165 -13.723 1.00 92.50 90 GLU A CA 1
ATOM 698 C C . GLU A 1 90 ? -5.623 -3.658 -14.004 1.00 92.50 90 GLU A C 1
ATOM 700 O O . GLU A 1 90 ? -6.543 -2.884 -13.740 1.00 92.50 90 GLU A O 1
ATOM 705 N N . TYR A 1 91 ? -4.519 -3.233 -14.621 1.00 85.44 91 TYR A N 1
ATOM 706 C CA . TYR A 1 91 ? -4.364 -1.887 -15.165 1.00 85.44 91 TYR A CA 1
ATOM 707 C C . TYR A 1 91 ? -3.906 -1.951 -16.621 1.00 85.44 91 TYR A C 1
ATOM 709 O O . TYR A 1 91 ? -2.830 -2.460 -16.931 1.00 85.44 91 TYR A O 1
ATOM 717 N N . GLN A 1 92 ? -4.728 -1.417 -17.530 1.00 89.06 92 GLN A N 1
ATOM 718 C CA . GLN A 1 92 ? -4.470 -1.410 -18.979 1.00 89.06 92 GLN A CA 1
ATOM 719 C C . GLN A 1 92 ? -4.195 -2.813 -19.566 1.00 89.06 92 GLN A C 1
ATOM 721 O O . GLN A 1 92 ? -3.293 -2.975 -20.391 1.00 89.06 92 GLN A O 1
ATOM 726 N N . GLY A 1 93 ? -4.947 -3.837 -19.143 1.00 89.56 93 GLY A N 1
ATOM 727 C CA . GLY A 1 93 ? -4.755 -5.210 -19.627 1.00 89.56 93 GLY A CA 1
ATOM 728 C C . GLY A 1 93 ? -3.546 -5.932 -19.030 1.00 89.56 93 GLY A C 1
ATOM 729 O O . GLY A 1 93 ? -3.144 -6.970 -19.555 1.00 89.56 93 GLY A O 1
ATOM 730 N N . LYS A 1 94 ? -2.913 -5.375 -17.989 1.00 87.44 94 LYS A N 1
ATOM 731 C CA . LYS A 1 94 ? -1.758 -5.974 -17.310 1.00 87.44 94 LYS A CA 1
ATOM 732 C C . LYS A 1 94 ? -2.060 -6.218 -15.835 1.00 87.44 94 LYS A C 1
ATOM 734 O O . LYS A 1 94 ? -2.676 -5.350 -15.213 1.00 87.44 94 LYS A O 1
ATOM 739 N N . PRO A 1 95 ? -1.584 -7.339 -15.266 1.00 92.00 95 PRO A N 1
ATOM 740 C CA . PRO A 1 95 ? -1.751 -7.607 -13.849 1.00 92.00 95 PRO A CA 1
ATOM 741 C C . PRO A 1 95 ? -0.984 -6.571 -13.027 1.00 92.00 95 PRO A C 1
ATOM 743 O O . PRO A 1 95 ? 0.151 -6.211 -13.353 1.00 92.00 95 PRO A O 1
ATOM 746 N N . ILE A 1 96 ? -1.613 -6.112 -11.954 1.00 94.88 96 ILE A N 1
ATOM 747 C CA . ILE A 1 96 ? -1.005 -5.277 -10.922 1.00 94.88 96 ILE A CA 1
ATOM 748 C C . ILE A 1 96 ? -1.382 -5.816 -9.545 1.00 94.88 96 ILE A C 1
ATOM 750 O O . ILE A 1 96 ? -2.393 -6.496 -9.383 1.00 94.88 96 ILE A O 1
ATOM 754 N N . CYS A 1 97 ? -0.591 -5.489 -8.531 1.00 94.25 97 CYS A N 1
ATOM 755 C CA . CYS A 1 97 ? -0.986 -5.686 -7.144 1.00 94.25 97 CYS A CA 1
ATOM 756 C C . CYS A 1 97 ? -1.512 -4.386 -6.532 1.00 94.25 97 CYS A C 1
ATOM 758 O O . CYS A 1 97 ? -0.982 -3.297 -6.764 1.00 94.25 97 CYS A O 1
ATOM 760 N N . ARG A 1 98 ? -2.549 -4.514 -5.707 1.00 95.06 98 ARG A N 1
ATOM 761 C CA . ARG A 1 98 ? -3.089 -3.436 -4.877 1.00 95.06 98 ARG A CA 1
ATOM 762 C C . ARG A 1 98 ? -2.948 -3.804 -3.419 1.00 95.06 98 ARG A C 1
ATOM 764 O O . ARG A 1 98 ? -3.020 -4.974 -3.045 1.00 95.06 98 ARG A O 1
ATOM 771 N N . LEU A 1 99 ? -2.732 -2.795 -2.592 1.00 95.50 99 LEU A N 1
ATOM 772 C CA . LEU A 1 99 ? -2.671 -2.973 -1.154 1.00 95.50 99 LEU A CA 1
ATOM 773 C C . LEU A 1 99 ? -4.091 -3.136 -0.619 1.00 95.50 99 LEU A C 1
ATOM 775 O O . LEU A 1 99 ? -4.955 -2.315 -0.901 1.00 95.50 99 LEU A O 1
ATOM 779 N N . PHE A 1 100 ? -4.318 -4.165 0.182 1.00 96.19 100 PHE A N 1
ATOM 780 C CA . PHE A 1 100 ? -5.593 -4.431 0.831 1.00 96.19 100 PHE A CA 1
ATOM 781 C C . PHE A 1 100 ? -5.443 -4.283 2.344 1.00 96.19 100 PHE A C 1
ATOM 783 O O . PHE A 1 100 ? -4.531 -4.867 2.939 1.00 96.19 100 PHE A O 1
ATOM 790 N N . ILE A 1 101 ? -6.335 -3.505 2.955 1.00 95.44 101 ILE A N 1
ATOM 791 C CA . ILE A 1 101 ? -6.384 -3.272 4.399 1.00 95.44 101 ILE A CA 1
ATOM 792 C C . ILE A 1 101 ? -7.803 -3.550 4.894 1.00 95.44 101 ILE A C 1
ATOM 794 O O . ILE A 1 101 ? -8.750 -3.023 4.316 1.00 95.44 101 ILE A O 1
ATOM 798 N N . SER A 1 102 ? -7.956 -4.314 5.976 1.00 94.81 102 SER A N 1
ATOM 799 C CA . SER A 1 102 ? -9.252 -4.526 6.644 1.00 94.81 102 SER A CA 1
ATOM 800 C C . SER A 1 102 ? -9.132 -4.453 8.169 1.00 94.81 102 SER A C 1
ATOM 802 O O . SER A 1 102 ? -8.070 -4.777 8.710 1.00 94.81 102 SER A O 1
ATOM 804 N N . TRP A 1 103 ? -10.204 -4.033 8.848 1.00 92.75 103 TRP A N 1
ATOM 805 C CA . TRP A 1 103 ? -10.268 -3.811 10.303 1.00 92.75 103 TRP A CA 1
ATOM 806 C C . TRP A 1 103 ? -11.559 -4.340 10.931 1.00 92.75 103 TRP A C 1
ATOM 808 O O . TRP A 1 103 ? -12.600 -4.375 10.235 1.00 92.75 103 TRP A O 1
#

Foldseek 3Di:
DQDPVNVVVVVVVVVVVPDDLQVLLVVVVVVCLVPVVVVVVVCVVVVDFKDWADGDCSCFQVVPVVSQVVNQVSVCVVPPPKDWDWDWDDDPNGITIIIMIGD

pLDDT: mean 86.21, std 12.76, range [50.03, 96.62]

Secondary structure (DSSP, 8-state):
---HHHHHHHHHHHTTS---HHHHHHHHHHHHHHHHHHHHHHHHHTT-SEEEEPPPHHHHTTT-HHHHHHHHHHHHHHSTT-EEEEEEEEETTEEEEEEEEE-

Sequence (103 aa):
MLNAEDLRTINKANAADTSPPLDIAEGWLFWFEKRGERMLKDAAKLGYTELAVDLPIEIAGSFDRPALVLIQKTLRGLLDGCFVGFVEDEYQGKPICRLFISW

Organism: NCBI:txid1070528